Protein AF-A0A450YTR1-F1 (afdb_monomer_lite)

InterPro domains:
  IPR011051 RmlC-like cupin domain superfamily [SSF51182] (4-42)
  IPR014710 RmlC-like jelly roll fold [G3DSA:2.60.120.10] (1-42)

Foldseek 3Di:
DDDDDDDDADPVHDDVVVDDDDDLVVVCVVCVVCCVVCVVVDDDPPD

Radius of gyration: 14.61 Å; chains: 1; bounding box: 32×26×31 Å

Organism: NCBI:txid2126332

Sequence (47 aa):
MSVGLIGEVLAPGFEYRDNAMADPDGFKALFPELWREISPYVQDADA

pLDDT: mean 85.97, std 11.64, range [44.22, 96.19]

Structure (mmCIF, N/CA/C/O backbone):
data_AF-A0A450YTR1-F1
#
_entry.id   AF-A0A450YTR1-F1
#
loop_
_atom_site.group_PDB
_atom_site.id
_atom_site.type_symbol
_atom_site.label_atom_id
_atom_site.label_alt_id
_atom_site.label_comp_id
_atom_site.label_asym_id
_atom_site.label_entity_id
_atom_site.label_seq_id
_atom_site.pdbx_PDB_ins_code
_atom_site.Cartn_x
_atom_site.Cartn_y
_atom_site.Cartn_z
_atom_site.occupancy
_atom_site.B_iso_or_equiv
_atom_site.auth_seq_id
_atom_site.auth_comp_id
_atom_site.auth_asym_id
_atom_site.auth_atom_id
_atom_site.pdbx_PDB_model_num
ATOM 1 N N . MET A 1 1 ? -5.935 13.637 19.992 1.00 57.16 1 MET A N 1
ATOM 2 C CA . MET A 1 1 ? -5.503 13.460 18.593 1.00 57.16 1 MET A CA 1
ATOM 3 C C . MET A 1 1 ? -4.061 12.996 18.643 1.00 57.16 1 MET A C 1
ATOM 5 O O . MET A 1 1 ? -3.239 13.723 19.184 1.00 57.16 1 MET A O 1
ATOM 9 N N . SER A 1 2 ? -3.794 11.762 18.225 1.00 82.56 2 SER A N 1
ATOM 10 C CA . SER A 1 2 ? -2.454 11.164 18.268 1.00 82.56 2 SER A CA 1
ATOM 11 C C . SER A 1 2 ? -1.848 11.225 16.873 1.00 82.56 2 SER A C 1
ATOM 13 O O . SER A 1 2 ? -2.556 10.982 15.899 1.00 82.56 2 SER A O 1
ATOM 15 N N . VAL A 1 3 ? -0.567 11.567 16.776 1.00 89.75 3 VAL A N 1
ATOM 16 C CA . VAL A 1 3 ? 0.171 11.630 15.508 1.00 89.75 3 VAL A CA 1
ATOM 17 C C . VAL A 1 3 ? 1.236 10.540 15.486 1.00 89.75 3 VAL A C 1
ATOM 19 O O . VAL A 1 3 ? 1.856 10.265 16.513 1.00 89.75 3 VAL A O 1
ATOM 22 N N . GLY A 1 4 ? 1.423 9.907 14.328 1.00 91.19 4 GLY A N 1
ATOM 23 C CA . GLY A 1 4 ? 2.495 8.945 14.080 1.00 91.19 4 GLY A CA 1
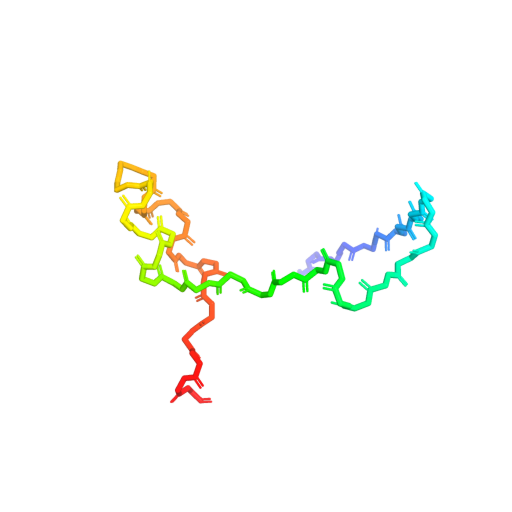ATOM 24 C C . GLY A 1 4 ? 3.515 9.538 13.113 1.00 91.19 4 GLY A C 1
ATOM 25 O O . GLY A 1 4 ? 3.130 10.086 12.084 1.00 91.19 4 GLY A O 1
ATOM 26 N N . LEU A 1 5 ? 4.802 9.434 13.449 1.00 94.88 5 LEU A N 1
ATOM 27 C CA . LEU A 1 5 ? 5.913 9.779 12.564 1.00 94.88 5 LEU A CA 1
ATOM 28 C C . LEU A 1 5 ? 6.687 8.502 12.244 1.00 94.88 5 LEU A C 1
ATOM 30 O O . LEU A 1 5 ? 7.097 7.787 13.158 1.00 94.88 5 LEU A O 1
ATOM 34 N N . ILE A 1 6 ? 6.883 8.232 10.957 1.00 94.38 6 ILE A N 1
ATOM 35 C CA . ILE A 1 6 ? 7.606 7.060 10.459 1.00 94.38 6 ILE A CA 1
ATOM 36 C C . ILE A 1 6 ? 8.734 7.553 9.549 1.00 94.38 6 ILE A C 1
ATOM 38 O O . ILE A 1 6 ? 8.531 8.467 8.752 1.00 94.38 6 ILE A O 1
ATOM 42 N N . GLY A 1 7 ? 9.921 6.962 9.696 1.00 93.56 7 GLY A N 1
ATOM 43 C CA . GLY A 1 7 ? 11.018 7.087 8.738 1.00 93.56 7 GLY A CA 1
ATOM 44 C C . GLY A 1 7 ? 11.178 5.773 7.980 1.00 93.56 7 GLY A C 1
ATOM 45 O O . GLY A 1 7 ? 11.219 4.716 8.605 1.00 93.56 7 GLY A O 1
ATOM 46 N N . GLU A 1 8 ? 11.269 5.841 6.655 1.00 93.06 8 GLU A N 1
ATOM 47 C CA . GLU A 1 8 ? 11.399 4.676 5.777 1.00 93.06 8 GLU A CA 1
ATOM 48 C C . GLU A 1 8 ? 12.649 4.813 4.898 1.00 93.06 8 GLU A C 1
ATOM 50 O O . GLU A 1 8 ? 12.978 5.903 4.429 1.00 93.06 8 GLU A O 1
ATOM 55 N N . VAL A 1 9 ? 13.368 3.706 4.701 1.00 92.81 9 VAL A N 1
ATOM 56 C CA . VAL A 1 9 ? 14.549 3.618 3.833 1.00 92.81 9 VAL A CA 1
ATOM 57 C C . VAL A 1 9 ? 14.420 2.352 2.992 1.00 92.81 9 VAL A C 1
ATOM 59 O O . VAL A 1 9 ? 14.199 1.276 3.543 1.00 92.81 9 VAL A O 1
A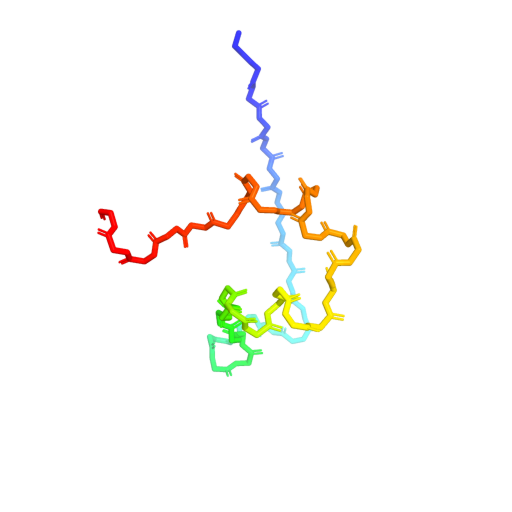TOM 62 N N . LEU A 1 10 ? 14.596 2.474 1.673 1.00 90.94 10 LEU A N 1
ATOM 63 C CA . LEU A 1 10 ? 14.546 1.358 0.726 1.00 90.94 10 LEU A CA 1
ATOM 64 C C . LEU A 1 10 ? 15.899 1.165 0.024 1.00 90.94 10 LEU A C 1
ATOM 66 O O . LEU A 1 10 ? 16.586 2.140 -0.291 1.00 90.94 10 LEU A O 1
ATOM 70 N N . ALA A 1 11 ? 16.273 -0.097 -0.211 1.00 91.56 11 ALA A N 1
ATOM 71 C CA . ALA A 1 11 ? 17.469 -0.488 -0.958 1.00 91.56 11 ALA A CA 1
ATOM 72 C C . ALA A 1 11 ? 17.166 -1.690 -1.888 1.00 91.56 11 ALA A C 1
ATOM 74 O O . ALA A 1 11 ? 16.755 -2.735 -1.377 1.00 91.56 11 ALA A O 1
ATOM 75 N N . PRO A 1 12 ? 17.404 -1.592 -3.217 1.00 86.94 12 PRO A N 1
ATOM 76 C CA . PRO A 1 12 ? 17.836 -0.396 -3.952 1.00 86.94 12 PRO A CA 1
ATOM 77 C C . PRO A 1 12 ? 16.839 0.763 -3.791 1.00 86.94 12 PRO A C 1
ATOM 79 O O . PRO A 1 12 ? 15.731 0.566 -3.298 1.00 86.94 12 PRO A O 1
ATOM 82 N N . GLY A 1 13 ? 17.288 1.986 -4.088 1.00 88.62 13 GLY A N 1
ATOM 83 C CA . GLY A 1 13 ? 16.494 3.192 -3.846 1.00 88.62 13 GLY A CA 1
ATOM 84 C C . GLY A 1 13 ? 15.102 3.106 -4.475 1.00 88.62 13 GLY A C 1
ATOM 85 O O . GLY A 1 13 ? 14.906 2.405 -5.463 1.00 88.62 13 GLY A O 1
ATOM 86 N N . PHE A 1 14 ? 14.139 3.814 -3.887 1.00 89.38 14 PHE A N 1
ATOM 87 C CA . PHE A 1 14 ? 12.775 3.861 -4.405 1.00 89.38 14 PHE A CA 1
ATOM 88 C C . PHE A 1 14 ? 12.760 4.326 -5.865 1.00 89.38 14 PHE A C 1
ATOM 90 O O . PHE A 1 14 ? 13.256 5.409 -6.176 1.00 89.38 14 PHE A O 1
ATOM 97 N N . GLU A 1 15 ? 12.123 3.538 -6.725 1.00 90.44 15 GLU A N 1
ATOM 98 C CA . GLU A 1 15 ? 11.858 3.890 -8.113 1.00 90.44 15 GLU A CA 1
ATOM 99 C C . GLU A 1 15 ? 10.361 3.802 -8.388 1.00 90.44 15 GLU A C 1
ATOM 101 O O . GLU A 1 15 ? 9.728 2.766 -8.186 1.00 90.44 15 GLU A O 1
ATOM 106 N N . TYR A 1 16 ? 9.771 4.899 -8.866 1.00 83.50 16 TYR A N 1
ATOM 107 C CA . TYR A 1 16 ? 8.317 4.994 -9.049 1.00 83.50 16 TYR A CA 1
ATOM 108 C C . TYR A 1 16 ? 7.775 3.912 -9.992 1.00 83.50 16 TYR A C 1
ATOM 110 O O . TYR A 1 16 ? 6.693 3.375 -9.786 1.00 83.50 16 TYR A O 1
ATOM 118 N N . ARG A 1 17 ? 8.555 3.552 -11.015 1.00 85.06 17 ARG A N 1
ATOM 119 C CA . ARG A 1 17 ? 8.182 2.530 -12.003 1.00 85.06 17 ARG A CA 1
ATOM 120 C C . ARG A 1 17 ? 8.080 1.124 -11.420 1.00 85.06 17 ARG A C 1
ATOM 122 O O . ARG A 1 17 ? 7.350 0.309 -11.974 1.00 85.06 17 ARG A O 1
ATOM 129 N N . ASP A 1 18 ? 8.771 0.872 -10.315 1.00 85.88 18 ASP A N 1
ATOM 130 C CA . ASP A 1 18 ? 8.766 -0.422 -9.637 1.00 85.88 18 ASP A CA 1
ATOM 131 C C . ASP A 1 18 ? 7.601 -0.531 -8.638 1.00 85.88 18 ASP A C 1
ATOM 133 O O . ASP A 1 18 ? 7.353 -1.598 -8.080 1.00 85.88 18 ASP A O 1
ATOM 137 N N . ASN A 1 19 ? 6.859 0.562 -8.426 1.00 84.44 19 ASN A N 1
ATOM 138 C CA . ASN A 1 19 ? 5.793 0.668 -7.439 1.00 84.44 19 ASN A CA 1
ATOM 139 C C . ASN A 1 19 ? 4.466 0.999 -8.131 1.00 84.44 19 ASN A C 1
ATOM 141 O O . ASN A 1 19 ? 4.100 2.159 -8.315 1.00 84.44 19 ASN A O 1
ATOM 145 N N . ALA A 1 20 ? 3.739 -0.044 -8.530 1.00 84.25 20 ALA A N 1
ATOM 146 C CA . ALA A 1 20 ? 2.415 0.108 -9.117 1.00 84.25 20 ALA A CA 1
ATOM 147 C C . ALA A 1 20 ? 1.376 0.455 -8.042 1.00 84.25 20 ALA A C 1
ATOM 149 O O . ALA A 1 20 ? 1.299 -0.202 -7.002 1.00 84.25 20 ALA A O 1
ATOM 150 N N . MET A 1 21 ? 0.543 1.457 -8.323 1.00 84.12 21 MET A N 1
ATOM 151 C CA . MET A 1 21 ? -0.645 1.715 -7.516 1.00 84.12 21 MET A CA 1
ATOM 152 C C . MET A 1 21 ? -1.633 0.561 -7.699 1.00 84.12 21 MET A C 1
ATOM 154 O O . MET A 1 21 ? -1.865 0.101 -8.818 1.00 84.12 21 MET A O 1
ATOM 158 N N . ALA A 1 22 ? -2.192 0.086 -6.592 1.00 84.31 22 ALA A N 1
ATOM 159 C CA . ALA A 1 22 ? -3.171 -0.987 -6.597 1.00 84.31 22 ALA A CA 1
ATOM 160 C C . ALA A 1 22 ? -4.477 -0.551 -7.279 1.00 84.31 22 ALA A C 1
ATOM 162 O O . ALA A 1 22 ? -4.994 0.526 -6.990 1.00 84.31 22 ALA A O 1
ATOM 163 N N . ASP A 1 23 ? -5.026 -1.422 -8.128 1.00 87.12 23 ASP A N 1
ATOM 164 C CA . ASP A 1 23 ? -6.382 -1.287 -8.661 1.00 87.12 23 ASP A CA 1
ATOM 165 C C . ASP A 1 23 ? -7.403 -1.877 -7.663 1.00 87.12 23 ASP A C 1
ATOM 167 O O . ASP A 1 23 ? -7.284 -3.061 -7.313 1.00 87.12 23 ASP A O 1
ATOM 171 N N . PRO A 1 24 ? -8.389 -1.092 -7.186 1.00 89.06 24 PRO A N 1
ATOM 172 C CA . PRO A 1 24 ? -9.397 -1.544 -6.226 1.00 89.06 24 PRO A CA 1
ATOM 173 C C . PRO A 1 24 ? -10.138 -2.816 -6.647 1.00 89.06 24 PRO A C 1
ATOM 175 O O . PRO A 1 24 ? -10.277 -3.747 -5.847 1.00 89.06 24 PRO A O 1
ATOM 178 N N . ASP A 1 25 ? -10.581 -2.878 -7.904 1.00 90.31 25 ASP A N 1
ATOM 179 C CA . ASP A 1 25 ? -11.353 -4.008 -8.423 1.00 90.31 25 ASP A CA 1
ATOM 180 C C . ASP A 1 25 ? -10.490 -5.270 -8.512 1.00 90.31 25 ASP A C 1
ATOM 182 O O . ASP A 1 25 ? -10.918 -6.355 -8.095 1.00 90.31 25 ASP A O 1
ATOM 186 N N . GLY A 1 26 ? -9.240 -5.126 -8.958 1.00 89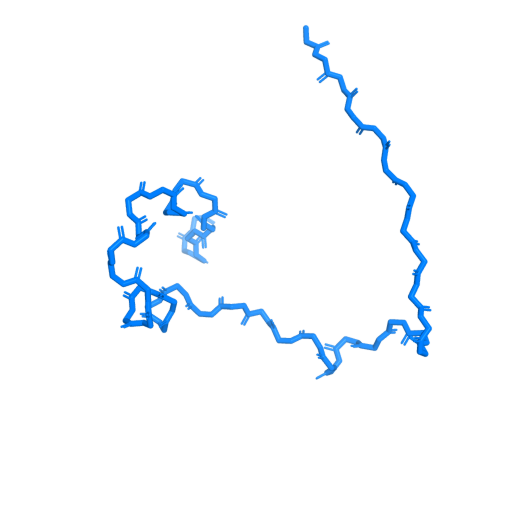.88 26 GLY A N 1
ATOM 187 C CA . GLY A 1 26 ? -8.245 -6.192 -8.932 1.00 89.88 26 GLY A CA 1
ATOM 188 C C . GLY A 1 26 ? -8.014 -6.752 -7.526 1.00 89.88 26 GLY A C 1
ATOM 189 O O . GLY A 1 26 ? -8.041 -7.970 -7.331 1.00 89.88 26 GLY A O 1
ATOM 190 N N . PHE A 1 27 ? -7.851 -5.892 -6.518 1.00 89.25 27 PHE A N 1
ATOM 191 C CA . PHE A 1 27 ? -7.645 -6.336 -5.133 1.00 89.25 27 PHE A CA 1
ATOM 192 C C . PHE A 1 27 ? -8.874 -7.026 -4.540 1.00 89.25 27 PHE A C 1
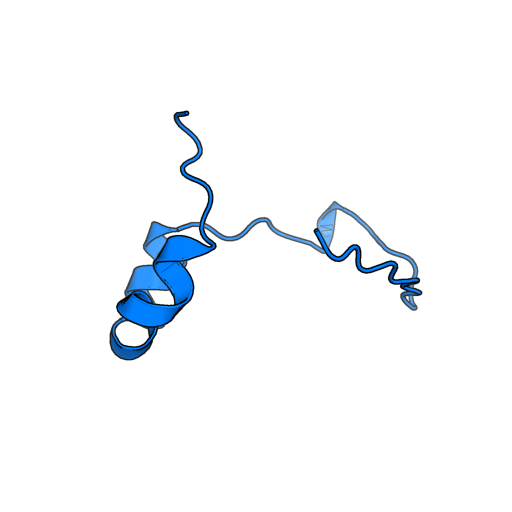ATOM 194 O O . PHE A 1 27 ? -8.736 -8.043 -3.854 1.00 89.25 27 PHE A O 1
ATOM 201 N N . LYS A 1 28 ? -10.075 -6.528 -4.842 1.00 92.19 28 LYS A N 1
ATOM 202 C CA . LYS A 1 28 ? -11.332 -7.168 -4.442 1.00 92.19 28 LYS A CA 1
ATOM 203 C C . LYS A 1 28 ? -11.479 -8.567 -5.033 1.00 92.19 28 LYS A C 1
ATOM 205 O O . LYS A 1 28 ? -11.942 -9.472 -4.340 1.00 92.19 28 LYS A O 1
ATOM 210 N N . ALA A 1 29 ? -11.073 -8.752 -6.289 1.00 94.00 29 ALA A N 1
ATOM 211 C CA . ALA A 1 29 ? -11.115 -10.047 -6.958 1.00 94.00 29 ALA A CA 1
ATOM 212 C C . ALA A 1 29 ? -10.089 -11.044 -6.389 1.00 94.00 29 ALA A C 1
ATOM 214 O O . ALA A 1 29 ? -10.393 -12.231 -6.276 1.00 94.00 29 ALA A O 1
ATOM 215 N N . LEU A 1 30 ? -8.892 -10.576 -6.013 1.00 92.88 30 LEU A N 1
ATOM 216 C CA . LEU A 1 30 ? -7.831 -11.422 -5.452 1.00 92.88 30 LEU A CA 1
ATOM 217 C C . LEU A 1 30 ? -8.088 -11.823 -3.994 1.00 92.88 30 LEU A C 1
ATOM 219 O O . LEU A 1 30 ? -7.742 -12.935 -3.594 1.00 92.88 30 LEU A O 1
ATOM 223 N N . PHE A 1 31 ? -8.698 -10.936 -3.204 1.00 92.00 31 PHE A N 1
ATOM 224 C CA . PHE A 1 31 ? -8.888 -11.129 -1.765 1.00 92.00 31 PHE A CA 1
ATOM 225 C C . PHE A 1 31 ? -10.340 -10.877 -1.323 1.00 92.00 31 PHE A C 1
ATOM 227 O O . PHE A 1 31 ? -10.584 -10.032 -0.457 1.00 92.00 31 PHE A O 1
ATOM 234 N N . PRO A 1 32 ? -11.326 -11.614 -1.866 1.00 94.12 32 PRO A N 1
ATOM 235 C CA . PRO A 1 32 ? -12.742 -11.345 -1.610 1.00 94.12 32 PRO A CA 1
ATOM 236 C C . PRO A 1 32 ? -13.118 -11.480 -0.127 1.00 94.12 32 PRO A C 1
ATOM 238 O O . PRO A 1 32 ? -13.883 -10.670 0.391 1.00 94.12 32 PRO A O 1
ATOM 241 N N . GLU A 1 33 ? -12.527 -12.446 0.579 1.00 96.19 33 GLU A N 1
ATOM 242 C CA . GLU A 1 33 ? -12.787 -12.687 2.007 1.00 96.19 33 GLU A CA 1
ATOM 243 C C . GLU A 1 33 ? -12.221 -11.581 2.911 1.00 96.19 33 GLU A C 1
ATOM 245 O O . GLU A 1 33 ? -12.774 -11.290 3.970 1.00 96.19 33 GLU A O 1
ATOM 250 N N . LEU A 1 34 ? -11.136 -10.927 2.479 1.00 93.00 34 LEU A N 1
ATOM 251 C CA . LEU A 1 34 ? -10.505 -9.826 3.214 1.00 93.0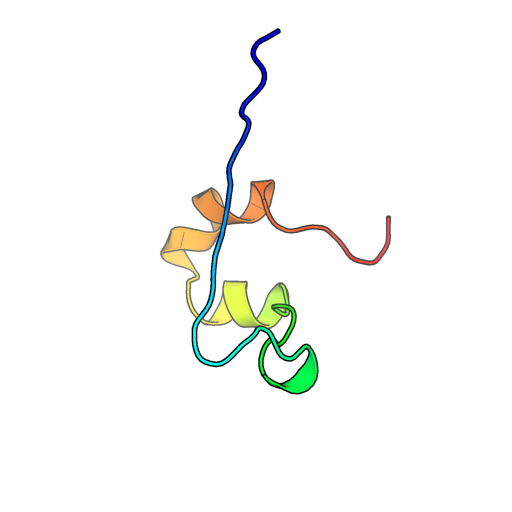0 34 LEU A CA 1
ATOM 252 C C . LEU A 1 34 ? -11.066 -8.463 2.813 1.00 93.00 34 LEU A C 1
ATOM 254 O O . LEU A 1 34 ? -10.795 -7.474 3.494 1.00 93.00 34 LEU A O 1
ATOM 258 N N . TRP A 1 35 ? -11.869 -8.391 1.745 1.00 92.44 35 TRP A N 1
ATOM 259 C CA . TRP A 1 35 ? -12.352 -7.126 1.193 1.00 92.44 35 TRP A CA 1
ATOM 260 C C . TRP A 1 35 ? -13.035 -6.252 2.244 1.00 92.44 35 TRP A C 1
ATOM 262 O O . TRP A 1 35 ? -12.788 -5.052 2.310 1.00 92.44 35 TRP A O 1
ATOM 272 N N . ARG A 1 36 ? -13.838 -6.869 3.120 1.00 93.00 36 ARG A N 1
ATOM 273 C CA . ARG A 1 36 ? -14.542 -6.175 4.208 1.00 93.00 36 ARG A CA 1
ATOM 274 C C . ARG A 1 36 ? -13.594 -5.416 5.146 1.00 93.00 36 ARG A C 1
ATOM 276 O O . ARG A 1 36 ? -13.995 -4.412 5.724 1.00 93.00 36 ARG A O 1
ATOM 283 N N . GLU A 1 37 ? -12.375 -5.911 5.330 1.00 93.25 37 GLU A N 1
ATOM 284 C CA . GLU A 1 37 ? -11.381 -5.323 6.231 1.00 93.25 37 GLU A CA 1
ATOM 285 C C . GLU A 1 37 ? -10.522 -4.270 5.530 1.00 93.25 37 GLU A C 1
ATOM 287 O O . GLU A 1 37 ? -10.160 -3.273 6.149 1.00 93.25 37 GLU A O 1
ATOM 292 N N . ILE A 1 38 ? -10.224 -4.462 4.242 1.00 89.50 38 ILE A N 1
ATOM 293 C CA . ILE A 1 38 ? -9.331 -3.571 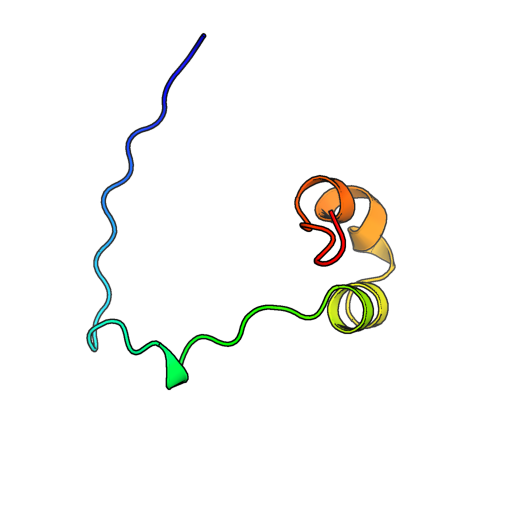3.489 1.00 89.50 38 ILE A CA 1
ATOM 294 C C . ILE A 1 38 ? -10.056 -2.411 2.805 1.00 89.50 38 ILE A C 1
ATOM 296 O O . ILE A 1 38 ? -9.455 -1.351 2.639 1.00 89.50 38 ILE A O 1
ATOM 300 N N . SER A 1 39 ? -11.339 -2.563 2.453 1.00 90.88 39 SER A N 1
ATOM 301 C CA . SER A 1 39 ? -12.095 -1.542 1.717 1.00 90.88 39 SER A CA 1
ATOM 302 C C . SER A 1 39 ? -12.100 -0.148 2.364 1.00 90.88 39 SER A C 1
ATOM 304 O O . SER A 1 39 ? -12.083 0.819 1.612 1.00 90.88 39 SER A O 1
ATOM 306 N N . PRO A 1 40 ? -12.074 0.024 3.707 1.00 92.00 40 PRO A N 1
ATOM 307 C CA . PRO A 1 40 ? -11.997 1.357 4.317 1.00 92.00 40 PRO A CA 1
ATOM 308 C C . PRO A 1 40 ? -10.688 2.113 4.042 1.00 92.00 40 PRO A C 1
ATOM 310 O O . PRO A 1 40 ? -10.625 3.317 4.279 1.00 92.00 40 PRO A O 1
ATOM 313 N N . TYR A 1 41 ? -9.639 1.416 3.597 1.00 88.94 41 TYR A N 1
ATOM 314 C CA . TYR A 1 41 ? -8.319 1.987 3.311 1.00 88.94 41 TYR A CA 1
ATOM 315 C C . TYR A 1 41 ? -8.066 2.192 1.814 1.00 88.94 41 TYR A C 1
ATOM 317 O O . TYR A 1 41 ? -7.019 2.717 1.436 1.00 88.94 41 TYR A O 1
ATOM 325 N N . VAL A 1 42 ? -9.002 1.773 0.962 1.00 87.50 42 VAL A N 1
ATOM 326 C CA . VAL A 1 42 ? -8.928 1.973 -0.485 1.00 87.50 42 VAL A CA 1
ATOM 327 C C . VAL A 1 42 ? -9.460 3.368 -0.805 1.00 87.50 42 VAL A C 1
ATOM 329 O O . VAL A 1 42 ? -10.560 3.725 -0.392 1.00 87.50 42 VAL A O 1
ATOM 332 N N . GLN A 1 43 ? -8.667 4.172 -1.513 1.00 77.31 43 GLN A N 1
ATOM 333 C CA . GLN A 1 43 ? -9.122 5.467 -2.015 1.00 77.31 43 GLN A CA 1
ATOM 334 C C . GLN A 1 43 ? -9.906 5.251 -3.315 1.00 77.31 43 GLN A C 1
ATOM 336 O O . GLN A 1 43 ? -9.366 4.675 -4.258 1.00 77.31 43 GLN A O 1
ATOM 341 N N . ASP A 1 44 ? -11.157 5.716 -3.366 1.00 67.00 44 ASP A N 1
ATOM 342 C CA . ASP A 1 44 ? -11.893 5.833 -4.628 1.00 67.00 44 ASP A CA 1
ATOM 343 C C . ASP A 1 44 ? -11.225 6.923 -5.473 1.00 67.00 44 ASP A C 1
ATOM 345 O O . ASP A 1 44 ? -11.076 8.062 -5.030 1.00 67.00 44 ASP A O 1
ATOM 349 N N . ALA A 1 45 ? -10.808 6.576 -6.689 1.00 53.88 45 ALA A N 1
ATOM 350 C CA . ALA A 1 45 ? -10.107 7.491 -7.591 1.00 53.88 45 ALA A CA 1
ATOM 351 C C . ALA A 1 45 ? -11.007 8.609 -8.170 1.00 53.88 45 ALA A C 1
ATOM 353 O O . ALA A 1 45 ? -10.495 9.505 -8.836 1.00 53.88 45 ALA A O 1
ATOM 354 N N . ASP A 1 46 ? -12.318 8.567 -7.897 1.00 51.88 46 ASP A N 1
ATOM 355 C CA . ASP A 1 46 ? -13.350 9.459 -8.451 1.00 51.88 46 ASP A CA 1
ATOM 356 C C . ASP A 1 46 ? -13.917 10.486 -7.437 1.00 51.88 46 ASP A C 1
ATOM 358 O O . ASP A 1 46 ? -14.977 11.071 -7.676 1.00 51.88 46 ASP A O 1
ATOM 362 N N . ALA A 1 47 ? -13.244 10.704 -6.300 1.00 44.22 47 ALA A N 1
ATOM 363 C CA . ALA A 1 47 ? -13.629 11.691 -5.278 1.00 44.22 47 ALA A CA 1
ATOM 364 C C . ALA A 1 47 ? -12.970 13.070 -5.464 1.00 44.22 47 ALA A C 1
ATOM 366 O O . ALA A 1 47 ? -11.760 13.127 -5.782 1.00 44.22 47 ALA A O 1
#

Secondary structure (DSSP, 8-state):
----------SSPP-GGG-PPPPHHHHHHH-TTTHHHHGGGPPPTT-